Protein AF-A0AB39S0A4-F1 (afdb_monomer_lite)

Radius of gyration: 17.75 Å; chains: 1; bounding box: 45×21×50 Å

Foldseek 3Di:
DVVLLVCVVVVNVSSLVVLVVQLPPPVDALVSNLVSLLSCVVSVNPVSLVSLVCQLPDLPRHQLQSNLVSLLSNVVSVNCVSLVSLVCSLPVLPRHPDLVSNLSSLVSNVVVVPPCSLVSLLCQLPRPSHDPVRNLVSLVVNVVVVNVSSVVSVD

Sequence (155 aa):
MRAAESLAALGDSRGVDLLYALARDTTLYGSDRVRAAEALGQLGDSRAVDLFHNFARNTTYSVGVDRVAAAESLVGLGDSRGVDLLYAVAVAGDTTPYDGVRVRAADALAGLGDSREVNLLYALARDTALSGDARVSAAEALAGLGDARGANFLT

Secondary structure (DSSP, 8-state):
-HHHHHHHHTT-HHHHHHHHHHHH-TTS-HHHHHHHHHHHHHTT-THHHHHHHHHHH--SS--HHHHHHHHHHHHHTT-THHHHHHHHHHT-SSS-S-HHHHHHHHHHHHHTT-TTHHHHHHHHHT-TTS-HHHHHHHHHHHHHTT-HHHHTT--

pLDDT: mean 88.01, std 8.78, range [52.47, 97.56]

InterPro domains:
  IPR004155 PBS lyase HEAT-like repeat [PF03130] (2-24)
  IPR004155 PBS lyase HEAT-like repeat [PF03130] (33-54)
  IPR004155 PBS lyase HEAT-like repeat [PF03130] (67-88)
  IPR004155 PBS lyase HEAT-like repeat [SM00567] (1-26)
  IPR004155 PBS lyase HEAT-like repeat [SM00567] (30-59)
  IPR004155 PBS lyase HEAT-like repeat [SM00567] (64-93)
  IPR004155 PBS lyase HEAT-like repeat [SM00567] (99-128)
  IPR011989 Armadillo-like helical [G3DSA:1.25.10.10] (1-94)
  IPR011989 Armadillo-like helical [G3DSA:1.25.10.10] (95-155)
  IPR016024 Armadillo-type fold [SSF48371] (3-154)

Structure (mmCIF, N/CA/C/O backbone):
data_AF-A0AB39S0A4-F1
#
_entry.id   AF-A0AB39S0A4-F1
#
loop_
_atom_site.group_PDB
_atom_site.id
_atom_site.type_symbol
_atom_site.label_atom_id
_atom_site.label_alt_id
_atom_site.label_comp_id
_atom_site.label_asym_id
_atom_site.label_entity_id
_atom_site.label_seq_id
_atom_site.pdbx_PDB_ins_code
_atom_site.Cartn_x
_atom_site.Cartn_y
_atom_site.Cartn_z
_atom_site.occupancy
_atom_site.B_iso_or_equiv
_atom_site.auth_seq_id
_atom_site.auth_comp_id
_atom_site.auth_asym_id
_atom_site.auth_atom_id
_atom_site.pdbx_PDB_model_num
ATOM 1 N N . MET A 1 1 ? 20.678 3.400 -11.796 1.00 89.69 1 MET A N 1
ATOM 2 C CA . MET A 1 1 ? 19.275 3.784 -12.057 1.00 89.69 1 MET A CA 1
ATOM 3 C C . MET A 1 1 ? 19.093 4.664 -13.288 1.00 89.69 1 MET A C 1
ATOM 5 O O . MET A 1 1 ? 18.606 4.141 -14.272 1.00 89.69 1 MET A O 1
ATOM 9 N N . ARG A 1 2 ? 19.523 5.939 -13.297 1.00 90.50 2 ARG A N 1
ATOM 10 C CA . ARG A 1 2 ? 19.202 6.890 -14.389 1.00 90.50 2 ARG A CA 1
ATOM 11 C C . ARG A 1 2 ? 19.517 6.387 -15.799 1.00 90.50 2 ARG A C 1
ATOM 13 O O . ARG A 1 2 ? 18.695 6.520 -16.688 1.00 90.50 2 ARG A O 1
ATOM 20 N N . ALA A 1 3 ? 20.674 5.755 -15.993 1.00 90.06 3 ALA A N 1
ATOM 21 C CA . ALA A 1 3 ? 21.025 5.172 -17.290 1.00 90.06 3 ALA A CA 1
ATOM 22 C C . ALA A 1 3 ? 20.056 4.053 -17.724 1.00 90.06 3 ALA A C 1
ATOM 24 O O . ALA A 1 3 ? 19.718 3.962 -18.897 1.00 90.06 3 ALA A O 1
ATOM 25 N N . ALA A 1 4 ? 19.584 3.233 -16.778 1.00 92.25 4 ALA A N 1
ATOM 26 C CA . ALA A 1 4 ? 18.605 2.178 -17.031 1.00 92.25 4 ALA A CA 1
ATOM 27 C C . ALA A 1 4 ? 17.241 2.769 -17.417 1.00 92.25 4 ALA A C 1
ATOM 29 O O . ALA A 1 4 ? 16.682 2.385 -18.438 1.00 92.25 4 ALA A O 1
ATOM 30 N N . GLU A 1 5 ? 16.765 3.754 -16.645 1.00 91.00 5 GLU A N 1
ATOM 31 C CA . GLU A 1 5 ? 15.523 4.496 -16.910 1.00 91.00 5 GLU A CA 1
ATOM 32 C C . GLU A 1 5 ? 15.568 5.157 -18.295 1.00 91.00 5 GLU A C 1
ATOM 34 O O . GLU A 1 5 ? 14.637 5.014 -19.080 1.00 91.00 5 GLU A O 1
ATOM 39 N N . SER A 1 6 ? 16.677 5.827 -18.635 1.00 93.62 6 SER A N 1
ATOM 40 C CA . SER A 1 6 ? 16.850 6.480 -19.935 1.00 93.62 6 SER A CA 1
ATOM 41 C C . SER A 1 6 ? 16.854 5.493 -21.100 1.00 93.62 6 SER A C 1
ATOM 43 O O . SER A 1 6 ? 16.196 5.750 -22.100 1.00 93.62 6 SER A O 1
ATOM 45 N N . LEU A 1 7 ? 17.562 4.364 -20.987 1.00 92.56 7 LEU A N 1
ATOM 46 C CA . LEU A 1 7 ? 17.538 3.325 -22.022 1.00 92.56 7 LEU A CA 1
ATOM 47 C C . LEU A 1 7 ? 16.125 2.754 -22.196 1.00 92.56 7 LEU A C 1
ATOM 49 O O . LEU A 1 7 ? 15.640 2.645 -23.318 1.00 92.56 7 LEU A O 1
ATOM 53 N N . ALA A 1 8 ? 15.442 2.453 -21.092 1.00 91.62 8 ALA A N 1
ATOM 54 C CA . ALA A 1 8 ? 14.102 1.886 -21.132 1.00 91.62 8 ALA A CA 1
ATOM 55 C C . ALA A 1 8 ? 13.078 2.859 -21.740 1.00 91.62 8 ALA A C 1
ATOM 57 O O . ALA A 1 8 ? 12.271 2.459 -22.576 1.00 91.62 8 ALA A O 1
ATOM 58 N N . ALA A 1 9 ? 13.162 4.149 -21.398 1.00 91.62 9 ALA A N 1
ATOM 59 C CA . ALA A 1 9 ? 12.323 5.200 -21.976 1.00 91.62 9 ALA A CA 1
ATOM 60 C C . ALA A 1 9 ? 12.546 5.388 -23.490 1.00 91.62 9 ALA A C 1
ATOM 62 O O . ALA A 1 9 ? 11.649 5.846 -24.192 1.00 91.62 9 ALA A O 1
ATOM 63 N N . LEU A 1 10 ? 13.723 5.012 -24.004 1.00 94.00 10 LEU A N 1
ATOM 64 C CA . LEU A 1 10 ? 14.026 4.981 -25.439 1.00 94.00 10 LEU A CA 1
ATOM 65 C C . LEU A 1 10 ? 13.551 3.688 -26.130 1.00 94.00 10 LEU A C 1
ATOM 67 O O . LEU A 1 10 ? 13.819 3.501 -27.316 1.00 94.00 10 LEU A O 1
ATOM 71 N N . GLY A 1 11 ? 12.870 2.789 -25.413 1.00 89.12 11 GLY A N 1
ATOM 72 C CA . GLY A 1 11 ? 12.432 1.491 -25.927 1.00 89.12 11 GLY A CA 1
ATOM 73 C C . GLY A 1 11 ? 13.552 0.451 -26.028 1.00 89.12 11 GLY A C 1
ATOM 74 O O . GLY A 1 11 ? 13.361 -0.596 -26.644 1.00 89.12 11 GLY A O 1
ATOM 75 N N . ASP A 1 12 ? 14.722 0.712 -25.438 1.00 94.75 12 ASP A N 1
ATOM 76 C CA . ASP A 1 12 ? 15.821 -0.248 -25.405 1.00 94.75 12 ASP A CA 1
ATOM 77 C C . ASP A 1 12 ? 15.573 -1.293 -24.309 1.00 94.75 12 ASP A C 1
ATOM 79 O O . ASP A 1 12 ? 15.576 -0.984 -23.111 1.00 94.75 12 ASP A O 1
ATOM 83 N N . SER A 1 13 ? 15.402 -2.554 -24.716 1.00 94.06 13 SER A N 1
ATOM 84 C CA . SER A 1 13 ? 15.129 -3.670 -23.803 1.00 94.06 13 SER A CA 1
ATOM 85 C C . SER A 1 13 ? 16.224 -3.861 -22.751 1.00 94.06 13 SER A C 1
ATOM 87 O O . SER A 1 13 ? 15.936 -4.314 -21.645 1.00 94.06 13 SER A O 1
ATOM 89 N N . ARG A 1 14 ? 17.467 -3.443 -23.036 1.00 96.00 14 ARG A N 1
ATOM 90 C CA . ARG A 1 14 ? 18.573 -3.487 -22.066 1.00 96.00 14 ARG A CA 1
ATOM 91 C C . ARG A 1 14 ? 18.307 -2.593 -20.861 1.00 96.00 14 ARG A C 1
ATOM 93 O O . ARG A 1 14 ? 18.746 -2.915 -19.760 1.00 96.00 14 ARG A O 1
ATOM 100 N N . GLY A 1 15 ? 17.601 -1.478 -21.056 1.00 96.62 15 GLY A N 1
ATOM 101 C CA . GLY A 1 15 ? 17.171 -0.617 -19.959 1.00 96.62 15 GLY A CA 1
ATOM 102 C C . GLY A 1 15 ? 16.192 -1.338 -19.039 1.00 96.62 15 GLY A C 1
ATOM 103 O O . GLY A 1 15 ? 16.378 -1.336 -17.825 1.00 96.62 15 GLY A O 1
ATOM 104 N N . VAL A 1 16 ? 15.207 -2.023 -19.625 1.00 97.06 16 VAL A N 1
ATOM 105 C CA . VAL A 1 16 ? 14.199 -2.805 -18.895 1.00 97.06 16 VAL A CA 1
ATOM 106 C C . VAL A 1 16 ? 14.855 -3.945 -18.107 1.00 97.06 16 VAL A C 1
ATOM 108 O O . VAL A 1 16 ? 14.611 -4.102 -16.912 1.00 97.06 16 VAL A O 1
ATOM 111 N N . ASP A 1 17 ? 15.762 -4.698 -18.728 1.00 97.31 17 ASP A N 1
ATOM 112 C CA . ASP A 1 17 ? 16.463 -5.790 -18.043 1.00 97.31 17 ASP A CA 1
ATOM 113 C C . ASP A 1 17 ? 17.392 -5.292 -16.931 1.00 97.31 17 ASP A C 1
ATOM 115 O O . ASP A 1 17 ? 17.498 -5.925 -15.877 1.00 97.31 17 ASP A O 1
ATOM 119 N N . LEU A 1 18 ? 18.015 -4.125 -17.114 1.00 97.38 18 LEU A N 1
ATOM 120 C CA . LEU A 1 18 ? 18.819 -3.503 -16.070 1.00 97.38 18 LEU A CA 1
ATOM 121 C C . LEU A 1 18 ? 17.954 -3.038 -14.890 1.00 97.38 18 LEU A C 1
ATOM 123 O O . LEU A 1 18 ? 18.345 -3.249 -13.744 1.00 97.38 18 LEU A O 1
ATOM 127 N N . LEU A 1 19 ? 16.776 -2.456 -15.136 1.00 97.56 19 LEU A N 1
ATOM 128 C CA . LEU A 1 19 ? 15.821 -2.120 -14.072 1.00 97.56 19 LEU A CA 1
ATOM 129 C C . LEU A 1 19 ? 15.390 -3.375 -13.300 1.00 97.56 19 LEU A C 1
ATOM 131 O O . LEU A 1 19 ? 15.387 -3.374 -12.069 1.00 97.56 19 LEU A O 1
ATOM 135 N N . TYR A 1 20 ? 15.121 -4.478 -14.001 1.00 96.88 20 TYR A N 1
ATOM 136 C CA . TYR A 1 20 ? 14.773 -5.751 -13.368 1.00 96.88 20 TYR A CA 1
ATOM 137 C C . TYR A 1 20 ? 15.905 -6.321 -12.507 1.00 96.88 20 TYR A C 1
ATOM 139 O O . TYR A 1 20 ? 15.657 -6.800 -11.397 1.00 96.88 20 TYR A O 1
ATOM 147 N N . ALA A 1 21 ? 17.153 -6.229 -12.971 1.00 96.69 21 ALA A N 1
ATOM 148 C CA . ALA A 1 21 ? 18.315 -6.617 -12.177 1.00 96.69 21 ALA A CA 1
ATOM 149 C C . ALA A 1 21 ? 18.452 -5.750 -10.913 1.00 96.69 21 ALA A C 1
ATOM 151 O O . ALA A 1 21 ? 18.609 -6.291 -9.819 1.00 96.69 21 ALA A O 1
ATOM 152 N N . LEU A 1 22 ? 18.311 -4.426 -11.042 1.00 95.69 22 LEU A N 1
ATOM 153 C CA . LEU A 1 22 ? 18.395 -3.488 -9.917 1.00 95.69 22 LEU A CA 1
ATOM 154 C C . LEU A 1 22 ? 17.306 -3.744 -8.865 1.00 95.69 22 LEU A C 1
ATOM 156 O O . LEU A 1 22 ? 17.598 -3.738 -7.674 1.00 95.69 22 LEU A O 1
ATOM 160 N N . ALA A 1 23 ? 16.070 -4.045 -9.270 1.00 94.06 23 ALA A N 1
ATOM 161 C CA . ALA A 1 23 ? 14.987 -4.366 -8.333 1.00 94.06 23 ALA A CA 1
ATOM 162 C C . ALA A 1 23 ? 15.292 -5.608 -7.463 1.00 94.06 23 ALA A C 1
ATOM 164 O O . ALA A 1 23 ? 14.824 -5.751 -6.326 1.00 94.06 23 ALA A O 1
ATOM 165 N N . ARG A 1 24 ? 16.108 -6.529 -7.979 1.00 93.38 24 ARG A N 1
ATOM 166 C CA . ARG A 1 24 ? 16.458 -7.794 -7.318 1.00 93.38 24 ARG A CA 1
ATOM 167 C C . ARG A 1 24 ? 17.791 -7.755 -6.583 1.00 93.38 24 ARG A C 1
ATOM 169 O O . ARG A 1 24 ? 18.089 -8.700 -5.857 1.00 93.38 24 ARG A O 1
ATOM 176 N N . ASP A 1 25 ? 18.560 -6.689 -6.742 1.00 92.50 25 ASP A N 1
ATOM 177 C CA . ASP A 1 25 ? 19.859 -6.542 -6.108 1.00 92.50 25 ASP A CA 1
ATOM 178 C C . ASP A 1 25 ? 19.699 -6.241 -4.613 1.00 92.50 25 ASP A C 1
ATOM 180 O O . ASP A 1 25 ? 19.387 -5.124 -4.204 1.00 92.50 25 ASP A O 1
ATOM 184 N N . THR A 1 26 ? 19.912 -7.259 -3.779 1.00 87.81 26 THR A N 1
ATOM 185 C CA . THR A 1 26 ? 19.794 -7.156 -2.318 1.00 87.81 26 THR A CA 1
ATOM 186 C C . THR A 1 26 ? 20.917 -6.348 -1.670 1.00 87.81 26 THR A C 1
ATOM 188 O O . THR A 1 26 ? 20.881 -6.150 -0.459 1.00 87.81 26 THR A O 1
ATOM 191 N N . THR A 1 27 ? 21.918 -5.902 -2.436 1.00 90.12 27 THR A N 1
ATOM 192 C CA . THR A 1 27 ? 22.953 -4.979 -1.947 1.00 90.12 27 THR A CA 1
ATOM 193 C C . THR A 1 27 ? 22.494 -3.519 -1.979 1.00 90.12 27 THR A C 1
ATOM 195 O O . THR A 1 27 ? 23.093 -2.676 -1.313 1.00 90.12 27 THR A O 1
ATOM 198 N N . LEU A 1 28 ? 21.414 -3.215 -2.710 1.00 87.75 28 LEU A N 1
ATOM 199 C CA . LEU A 1 28 ? 20.803 -1.890 -2.768 1.00 87.75 28 LEU A CA 1
ATOM 200 C C . LEU A 1 28 ? 19.812 -1.667 -1.622 1.00 87.75 28 LEU A C 1
ATOM 202 O O . LEU A 1 28 ? 19.204 -2.602 -1.094 1.00 87.75 28 LEU A O 1
ATOM 206 N N . TYR A 1 29 ? 19.585 -0.394 -1.294 1.00 84.81 29 TYR A N 1
ATOM 207 C CA . TYR A 1 29 ? 18.518 0.005 -0.381 1.00 84.81 29 TYR A CA 1
ATOM 208 C C . TYR A 1 29 ? 17.144 -0.433 -0.908 1.00 84.81 29 TYR A C 1
ATOM 210 O O . TYR A 1 29 ? 16.889 -0.415 -2.114 1.00 84.81 29 TYR A O 1
ATOM 218 N N . GLY A 1 30 ? 16.234 -0.788 0.007 1.00 80.50 30 GLY A N 1
ATOM 219 C CA . GLY A 1 30 ? 14.867 -1.203 -0.331 1.00 80.50 30 GLY A CA 1
ATOM 220 C C . GLY A 1 30 ? 14.141 -0.190 -1.219 1.00 80.50 30 GLY A C 1
ATOM 221 O O . GLY A 1 30 ? 13.551 -0.573 -2.226 1.00 80.50 30 GLY A O 1
ATOM 222 N N . SER A 1 31 ? 14.288 1.101 -0.925 1.00 81.81 31 SER A N 1
ATOM 223 C CA . SER A 1 31 ? 13.702 2.195 -1.707 1.00 81.81 31 SER A CA 1
ATOM 224 C C . SER A 1 31 ? 14.206 2.258 -3.155 1.00 81.81 31 SER A C 1
ATOM 226 O O . SER A 1 31 ? 13.413 2.466 -4.070 1.00 81.81 31 SER A O 1
ATOM 228 N N . ASP A 1 32 ? 15.499 2.023 -3.406 1.00 88.31 32 ASP A N 1
ATOM 229 C CA . ASP A 1 32 ? 16.039 1.973 -4.773 1.00 88.31 32 ASP A CA 1
ATOM 230 C C . ASP A 1 32 ? 15.492 0.775 -5.553 1.00 88.31 32 ASP A C 1
ATOM 232 O O . ASP A 1 32 ? 15.214 0.880 -6.749 1.00 88.31 32 ASP A O 1
ATOM 236 N N . ARG A 1 33 ? 15.296 -0.357 -4.876 1.00 90.75 33 ARG A N 1
ATOM 237 C CA . ARG A 1 33 ? 14.720 -1.563 -5.479 1.00 90.75 33 ARG A CA 1
ATOM 238 C C . ARG A 1 33 ? 13.242 -1.380 -5.820 1.00 90.75 33 ARG A C 1
ATOM 240 O O . ARG A 1 33 ? 12.821 -1.780 -6.904 1.00 90.75 33 ARG A O 1
ATOM 247 N N . VAL A 1 34 ? 12.477 -0.743 -4.928 1.00 87.38 34 VAL A N 1
ATOM 248 C CA . VAL A 1 34 ? 11.073 -0.361 -5.162 1.00 87.38 34 VAL A CA 1
ATOM 249 C C . VAL A 1 34 ? 10.983 0.582 -6.357 1.00 87.38 34 VAL A C 1
ATOM 251 O O . VAL A 1 34 ? 10.240 0.295 -7.289 1.00 87.38 34 VAL A O 1
ATOM 254 N N . ARG A 1 35 ? 11.824 1.620 -6.412 1.00 89.69 35 ARG A N 1
ATOM 255 C CA . ARG A 1 35 ? 11.865 2.559 -7.542 1.00 89.69 35 ARG A CA 1
ATOM 256 C C . ARG A 1 35 ? 12.175 1.879 -8.879 1.00 89.69 35 ARG A C 1
ATOM 258 O O . ARG A 1 35 ? 11.601 2.235 -9.903 1.00 89.69 35 ARG A O 1
ATOM 265 N N . ALA A 1 36 ? 13.065 0.886 -8.890 1.00 94.00 36 ALA A N 1
ATOM 266 C CA . ALA A 1 36 ? 13.327 0.106 -10.098 1.00 94.00 36 ALA A CA 1
ATOM 267 C C . ALA A 1 36 ? 12.090 -0.692 -10.554 1.00 94.00 36 ALA A C 1
ATOM 269 O O . ALA A 1 36 ? 11.804 -0.745 -11.749 1.00 94.00 36 ALA A O 1
ATOM 270 N N . ALA A 1 37 ? 11.338 -1.278 -9.616 1.00 94.56 37 ALA A N 1
ATOM 271 C CA . ALA A 1 37 ? 10.078 -1.958 -9.918 1.00 94.56 37 ALA A CA 1
ATOM 272 C C . ALA A 1 37 ? 8.971 -0.987 -10.369 1.00 94.56 37 ALA A C 1
ATOM 274 O O . ALA A 1 37 ? 8.210 -1.320 -11.273 1.00 94.56 37 ALA A O 1
ATOM 275 N N . GLU A 1 38 ? 8.910 0.224 -9.811 1.00 92.19 38 GLU A N 1
ATOM 276 C CA . GLU A 1 38 ? 7.998 1.289 -10.261 1.00 92.19 38 GLU A CA 1
ATOM 277 C C . GLU A 1 38 ? 8.279 1.696 -11.697 1.00 92.19 38 GLU A C 1
ATOM 279 O O . GLU A 1 38 ? 7.353 1.747 -12.505 1.00 92.19 38 GLU A O 1
ATOM 284 N N . ALA A 1 39 ? 9.551 1.903 -12.044 1.00 93.88 39 ALA A N 1
ATOM 285 C CA . ALA A 1 39 ? 9.938 2.193 -13.417 1.00 93.88 39 ALA A CA 1
ATOM 286 C C . ALA A 1 39 ? 9.501 1.066 -14.371 1.00 93.88 39 ALA A C 1
ATOM 288 O O . ALA A 1 39 ? 8.943 1.343 -15.428 1.00 93.88 39 ALA A O 1
ATOM 289 N N . LEU A 1 40 ? 9.675 -0.205 -13.985 1.00 95.31 40 LEU A N 1
ATOM 290 C CA . LEU A 1 40 ? 9.167 -1.345 -14.761 1.00 95.31 40 LEU A CA 1
ATOM 291 C C . LEU A 1 40 ? 7.641 -1.322 -14.916 1.00 95.31 40 LEU A C 1
ATOM 293 O O . LEU A 1 40 ? 7.139 -1.536 -16.017 1.00 95.31 40 LEU A O 1
ATOM 297 N N . GLY A 1 41 ? 6.907 -1.032 -13.840 1.00 92.44 41 GLY A N 1
ATOM 298 C CA . GLY A 1 41 ? 5.447 -0.953 -13.864 1.00 92.44 41 GLY A CA 1
ATOM 299 C C . GLY A 1 41 ? 4.939 0.157 -14.785 1.00 92.44 41 GLY A C 1
ATOM 300 O O . GLY A 1 41 ? 4.034 -0.070 -15.582 1.00 92.44 41 GLY A O 1
ATOM 301 N N . GLN A 1 42 ? 5.578 1.329 -14.750 1.00 92.19 42 GLN A N 1
ATOM 302 C CA . GLN A 1 42 ? 5.272 2.457 -15.640 1.00 92.19 42 GLN A CA 1
ATOM 303 C C . GLN A 1 42 ? 5.532 2.135 -17.116 1.00 92.19 42 GLN A C 1
ATOM 305 O O . GLN A 1 42 ? 4.850 2.659 -17.993 1.00 92.19 42 GLN A O 1
ATOM 310 N N . LEU A 1 43 ? 6.496 1.257 -17.395 1.00 91.94 43 LEU A N 1
ATOM 311 C CA . LEU A 1 43 ? 6.791 0.756 -18.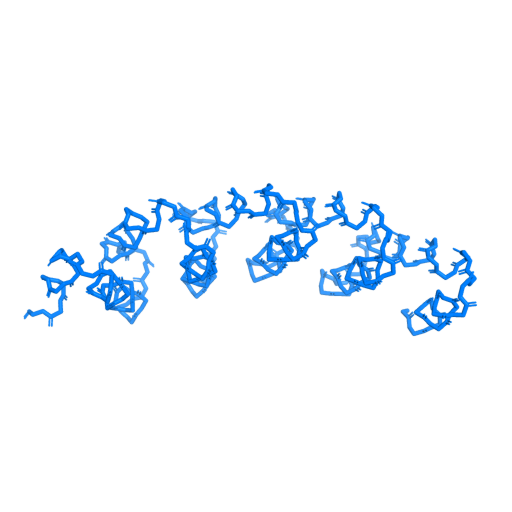739 1.00 91.94 43 LEU A CA 1
ATOM 312 C C . LEU A 1 43 ? 5.837 -0.369 -19.182 1.00 91.94 43 LEU A C 1
ATOM 314 O O . LEU A 1 43 ? 5.954 -0.854 -20.305 1.00 91.94 43 LEU A O 1
ATOM 318 N N . GLY A 1 44 ? 4.911 -0.801 -18.319 1.00 90.62 44 GLY A N 1
ATOM 319 C CA . GLY A 1 44 ? 4.003 -1.917 -18.586 1.00 90.62 44 GLY A CA 1
ATOM 320 C C . GLY A 1 44 ? 4.672 -3.292 -18.512 1.00 90.62 44 GLY A C 1
ATOM 321 O O . GLY A 1 44 ? 4.118 -4.274 -19.009 1.00 90.62 44 GLY A O 1
ATOM 322 N N . ASP A 1 45 ? 5.860 -3.395 -17.909 1.00 94.19 45 ASP A N 1
ATOM 323 C CA . ASP A 1 45 ? 6.527 -4.679 -17.735 1.00 94.19 45 ASP A CA 1
ATOM 324 C C . ASP A 1 45 ? 5.839 -5.488 -16.627 1.00 94.19 45 ASP A C 1
ATOM 326 O O . ASP A 1 45 ? 5.905 -5.161 -15.439 1.00 94.19 45 ASP A O 1
ATOM 330 N N . SER A 1 46 ? 5.199 -6.588 -17.026 1.00 92.81 46 SER A N 1
ATOM 331 C CA . SER A 1 46 ? 4.467 -7.485 -16.120 1.00 92.81 46 SER A CA 1
ATOM 332 C C . SER A 1 46 ? 5.301 -8.033 -14.953 1.00 92.81 46 SER A C 1
ATOM 334 O O . SER A 1 46 ? 4.740 -8.363 -13.908 1.00 92.81 46 SER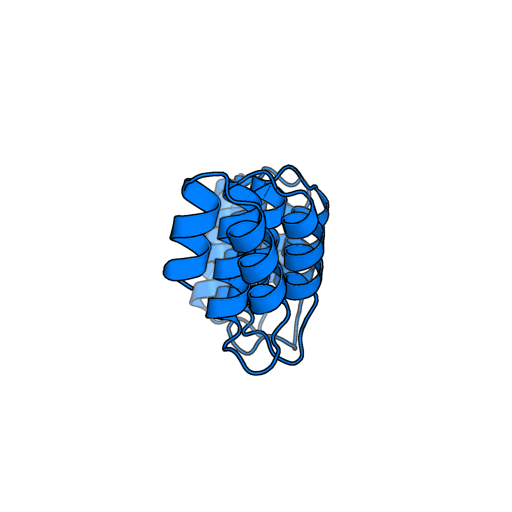 A O 1
ATOM 336 N N . ARG A 1 47 ? 6.638 -8.076 -15.068 1.00 95.00 47 ARG A N 1
ATOM 337 C CA . ARG A 1 47 ? 7.533 -8.524 -13.988 1.00 95.00 47 ARG A CA 1
ATOM 338 C C . ARG A 1 47 ? 7.481 -7.598 -12.771 1.00 95.00 47 ARG A C 1
ATOM 340 O O . ARG A 1 47 ? 7.833 -8.033 -11.675 1.00 95.00 47 ARG A O 1
ATOM 347 N N . ALA A 1 48 ? 7.044 -6.345 -12.938 1.00 94.94 48 ALA A N 1
ATOM 348 C CA . ALA A 1 48 ? 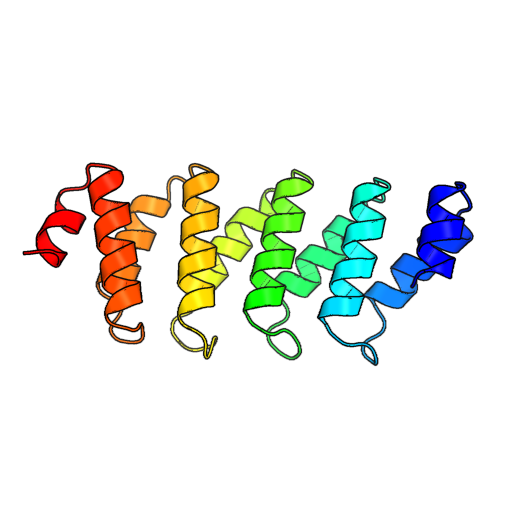6.860 -5.398 -11.840 1.00 94.94 48 ALA A CA 1
ATOM 349 C C . ALA A 1 48 ? 5.887 -5.929 -10.779 1.00 94.94 48 ALA A C 1
ATOM 351 O O . ALA A 1 48 ? 6.130 -5.774 -9.584 1.00 94.94 48 ALA A O 1
ATOM 352 N N . VAL A 1 49 ? 4.834 -6.627 -11.208 1.00 94.88 49 VAL A N 1
ATOM 353 C CA . VAL A 1 49 ? 3.819 -7.197 -10.319 1.00 94.88 49 VAL A CA 1
ATOM 354 C C . VAL A 1 49 ? 4.456 -8.181 -9.330 1.00 94.88 49 VAL A C 1
ATOM 356 O O . VAL A 1 49 ? 4.312 -8.041 -8.116 1.00 94.88 49 VAL A O 1
ATOM 359 N N . ASP A 1 50 ? 5.233 -9.147 -9.817 1.00 94.19 50 ASP A N 1
ATOM 360 C CA . ASP A 1 50 ? 5.867 -10.132 -8.934 1.00 94.19 50 ASP A CA 1
ATOM 361 C C . ASP A 1 50 ? 6.937 -9.503 -8.033 1.00 94.19 50 ASP A C 1
ATOM 363 O O . ASP A 1 50 ? 7.119 -9.931 -6.889 1.00 94.19 50 ASP A O 1
ATOM 367 N N . LEU A 1 51 ? 7.631 -8.465 -8.508 1.00 94.44 51 LEU A N 1
ATOM 368 C CA . LEU A 1 51 ? 8.571 -7.704 -7.683 1.00 94.44 51 LEU A CA 1
ATOM 369 C C . LEU A 1 51 ? 7.854 -7.030 -6.510 1.00 94.44 51 LEU A C 1
ATOM 371 O O . LEU A 1 51 ? 8.239 -7.253 -5.360 1.00 94.44 51 LEU A O 1
ATOM 375 N N . PHE A 1 52 ? 6.782 -6.281 -6.772 1.00 94.06 52 PHE A N 1
ATOM 376 C CA . PHE A 1 52 ? 6.023 -5.609 -5.721 1.00 94.06 52 PHE A CA 1
ATOM 377 C C . PHE A 1 52 ? 5.377 -6.583 -4.741 1.00 94.06 52 PHE A C 1
ATOM 379 O O . PHE A 1 52 ? 5.450 -6.369 -3.532 1.00 94.06 52 PHE A O 1
ATOM 386 N N . HIS A 1 53 ? 4.830 -7.699 -5.227 1.00 92.25 53 HIS A N 1
ATOM 387 C CA . HIS A 1 53 ? 4.305 -8.750 -4.357 1.00 92.25 53 HIS A CA 1
ATOM 388 C C . HIS A 1 53 ? 5.374 -9.292 -3.403 1.00 92.25 53 HIS A C 1
ATOM 390 O O . HIS A 1 53 ? 5.122 -9.465 -2.208 1.00 92.25 53 HIS A O 1
ATOM 396 N N . ASN A 1 54 ? 6.592 -9.513 -3.899 1.00 90.50 54 ASN A N 1
ATOM 397 C CA . ASN A 1 54 ? 7.698 -9.953 -3.058 1.00 90.50 54 ASN A CA 1
ATOM 398 C C . ASN A 1 54 ? 8.136 -8.874 -2.058 1.00 90.50 54 ASN A C 1
ATOM 400 O O . ASN A 1 54 ? 8.431 -9.207 -0.911 1.00 90.50 54 ASN A O 1
ATOM 404 N N . PHE A 1 55 ? 8.153 -7.598 -2.449 1.00 89.00 55 PHE A N 1
ATOM 405 C CA . PHE A 1 55 ? 8.516 -6.494 -1.554 1.00 89.00 55 PHE A CA 1
ATOM 406 C C . PHE A 1 55 ? 7.492 -6.311 -0.431 1.00 89.00 55 PHE A C 1
ATOM 408 O O . PHE A 1 55 ? 7.865 -6.298 0.739 1.00 89.00 55 PHE A O 1
ATOM 415 N N . ALA A 1 56 ? 6.200 -6.296 -0.756 1.00 87.81 56 ALA A N 1
ATOM 416 C CA . ALA A 1 56 ? 5.114 -6.155 0.213 1.00 87.81 56 ALA A CA 1
ATOM 417 C C . ALA A 1 56 ? 5.062 -7.294 1.254 1.00 87.81 56 ALA A C 1
ATOM 419 O O . ALA A 1 56 ? 4.618 -7.099 2.393 1.00 87.81 56 ALA A O 1
ATOM 420 N N . ARG A 1 57 ? 5.558 -8.487 0.903 1.00 86.25 57 ARG A N 1
ATOM 421 C CA . ARG A 1 57 ? 5.648 -9.646 1.809 1.00 86.25 57 ARG A CA 1
ATOM 422 C C . ARG A 1 57 ? 6.952 -9.730 2.594 1.00 86.25 57 ARG A C 1
ATOM 424 O O . ARG A 1 57 ? 7.017 -10.497 3.552 1.00 86.25 57 ARG A O 1
ATOM 431 N N . ASN A 1 58 ? 7.990 -9.000 2.201 1.00 79.88 58 ASN A N 1
ATOM 432 C CA . ASN A 1 58 ? 9.300 -9.126 2.823 1.00 79.88 58 ASN A CA 1
ATOM 433 C C . ASN A 1 58 ? 9.345 -8.348 4.142 1.00 79.88 58 ASN A C 1
ATOM 435 O O . ASN A 1 58 ? 9.346 -7.123 4.149 1.00 79.88 58 ASN A O 1
ATOM 439 N N . THR A 1 59 ? 9.404 -9.060 5.264 1.00 71.50 59 THR A N 1
ATOM 440 C CA . THR A 1 59 ? 9.499 -8.465 6.606 1.00 71.50 59 THR A CA 1
ATOM 441 C C . THR A 1 59 ? 10.936 -8.341 7.116 1.00 71.50 59 THR A C 1
ATOM 443 O O . THR A 1 59 ? 11.156 -7.761 8.172 1.00 71.50 59 THR A O 1
ATOM 446 N N . THR A 1 60 ? 11.920 -8.882 6.392 1.00 67.06 60 THR A N 1
ATOM 447 C CA . THR A 1 60 ? 13.311 -9.002 6.859 1.00 67.06 60 THR A CA 1
ATOM 448 C C . THR A 1 60 ? 14.157 -7.777 6.525 1.00 67.06 60 THR A C 1
ATOM 450 O O . THR A 1 60 ? 15.021 -7.399 7.308 1.00 67.06 60 THR A O 1
ATOM 453 N N . TYR A 1 61 ? 13.923 -7.159 5.366 1.00 57.94 61 TYR A N 1
ATOM 454 C CA . TYR A 1 61 ? 14.771 -6.070 4.852 1.00 57.94 61 TYR A CA 1
ATOM 455 C C . TYR A 1 61 ? 13.993 -4.806 4.481 1.00 57.94 61 TYR A C 1
ATOM 457 O O . TYR A 1 61 ? 14.581 -3.837 4.008 1.00 57.94 61 TYR A O 1
ATOM 465 N N . SER A 1 62 ? 12.673 -4.831 4.652 1.00 61.62 62 SER A N 1
ATOM 466 C CA . SER A 1 62 ? 11.773 -3.758 4.249 1.00 61.62 62 SER A CA 1
ATOM 467 C C . SER A 1 62 ? 11.309 -2.999 5.480 1.00 61.62 62 SER A C 1
ATOM 469 O O . SER A 1 62 ? 10.794 -3.608 6.422 1.00 61.62 62 SER A O 1
ATOM 471 N N . VAL A 1 63 ? 11.418 -1.670 5.464 1.00 67.81 63 VAL A N 1
ATOM 472 C CA . VAL A 1 63 ? 10.684 -0.862 6.442 1.00 67.81 63 VAL A CA 1
ATOM 473 C C . VAL A 1 63 ? 9.193 -1.055 6.150 1.00 67.81 63 VAL A C 1
ATOM 475 O O . VAL A 1 63 ? 8.801 -1.257 4.999 1.00 67.81 63 VAL A O 1
ATOM 478 N N . GLY A 1 64 ? 8.337 -1.022 7.174 1.00 74.56 64 GLY A N 1
ATOM 479 C CA . GLY A 1 64 ? 6.894 -1.212 6.984 1.00 74.56 64 GLY A CA 1
ATOM 480 C C . GLY A 1 64 ? 6.289 -0.286 5.916 1.00 74.56 64 GLY A C 1
ATOM 481 O O . GLY A 1 64 ? 5.399 -0.703 5.182 1.00 74.56 64 GLY A O 1
ATOM 482 N N . VAL A 1 65 ? 6.835 0.925 5.766 1.00 78.56 65 VAL A N 1
ATOM 483 C CA . VAL A 1 65 ? 6.437 1.902 4.740 1.00 78.56 65 VAL A CA 1
ATOM 484 C C . VAL A 1 65 ? 6.659 1.369 3.32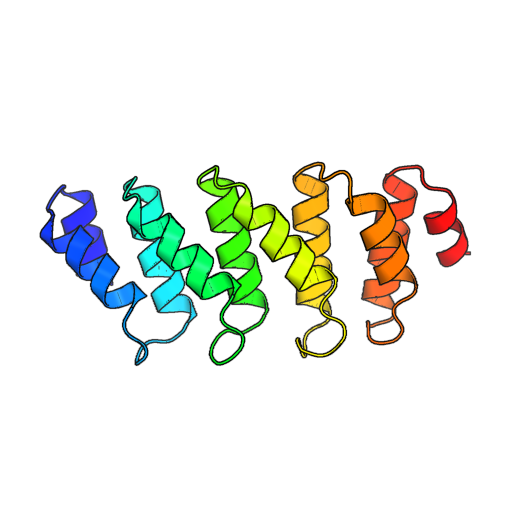0 1.00 78.56 65 VAL A C 1
ATOM 486 O O . VAL A 1 65 ? 5.762 1.475 2.489 1.00 78.56 65 VAL A O 1
ATOM 489 N N . ASP A 1 66 ? 7.804 0.736 3.055 1.00 82.06 66 ASP A N 1
ATOM 490 C CA . ASP A 1 66 ? 8.126 0.165 1.741 1.00 82.06 66 ASP A CA 1
ATOM 491 C C . ASP A 1 66 ? 7.163 -0.977 1.380 1.00 82.06 66 ASP A C 1
ATOM 493 O O . ASP A 1 66 ? 6.811 -1.164 0.215 1.00 82.06 66 ASP A O 1
ATOM 497 N N . ARG A 1 67 ? 6.686 -1.727 2.386 1.00 85.94 67 ARG A N 1
ATOM 498 C CA . ARG A 1 67 ? 5.702 -2.796 2.175 1.00 85.94 67 ARG A CA 1
ATOM 499 C C . ARG A 1 67 ? 4.346 -2.244 1.752 1.00 85.94 67 ARG A C 1
ATOM 501 O O . ARG A 1 67 ? 3.713 -2.820 0.870 1.00 85.94 67 ARG A O 1
ATOM 508 N N . VAL A 1 68 ? 3.916 -1.146 2.376 1.00 89.00 68 VAL A N 1
ATOM 509 C CA . VAL A 1 68 ? 2.669 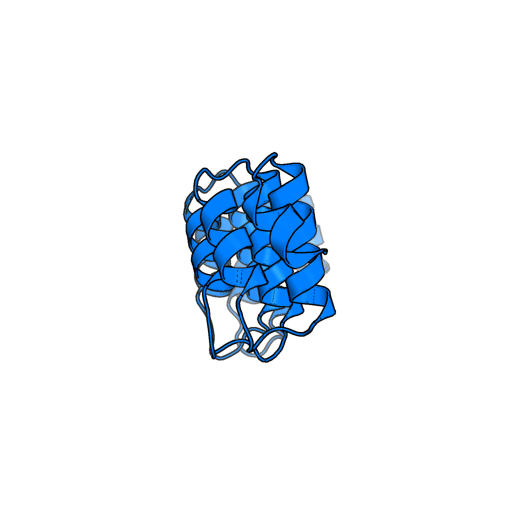-0.455 2.019 1.00 89.00 68 VAL A CA 1
ATOM 510 C C . VAL A 1 68 ? 2.781 0.136 0.622 1.00 89.00 68 VAL A C 1
ATOM 512 O O . VAL A 1 68 ? 1.920 -0.143 -0.201 1.00 89.00 68 VAL A O 1
ATOM 515 N N . ALA A 1 69 ? 3.874 0.839 0.315 1.00 88.44 69 ALA A N 1
ATOM 516 C CA . ALA A 1 69 ? 4.114 1.387 -1.020 1.00 88.44 69 ALA A CA 1
ATOM 517 C C . ALA A 1 69 ? 4.122 0.294 -2.104 1.00 88.44 69 ALA A C 1
ATOM 519 O O . ALA A 1 69 ? 3.511 0.449 -3.156 1.00 88.44 69 ALA A O 1
ATOM 520 N N . ALA A 1 70 ? 4.754 -0.854 -1.842 1.00 90.12 70 ALA A N 1
ATOM 521 C CA . ALA A 1 70 ? 4.727 -1.976 -2.774 1.00 90.12 70 ALA A CA 1
ATOM 522 C C . ALA A 1 70 ? 3.309 -2.548 -2.968 1.00 90.12 70 ALA A C 1
ATOM 524 O O . ALA A 1 70 ? 2.933 -2.896 -4.087 1.00 90.12 70 ALA A O 1
ATOM 525 N N . ALA A 1 71 ? 2.505 -2.629 -1.905 1.00 92.94 71 ALA A N 1
ATOM 526 C CA . ALA A 1 71 ? 1.122 -3.085 -1.998 1.00 92.94 71 ALA A CA 1
ATOM 527 C C . ALA A 1 71 ? 0.215 -2.068 -2.723 1.00 92.94 71 ALA A C 1
ATOM 529 O O . ALA A 1 71 ? -0.587 -2.470 -3.561 1.00 92.94 71 ALA A O 1
ATOM 530 N N . GLU A 1 72 ? 0.385 -0.766 -2.479 1.00 92.69 72 GLU A N 1
ATOM 531 C CA . GLU A 1 72 ? -0.276 0.318 -3.224 1.00 92.69 72 GLU A CA 1
ATOM 532 C C . GLU A 1 72 ? 0.083 0.256 -4.719 1.00 92.69 72 GLU A C 1
ATOM 534 O O . GLU A 1 72 ? -0.802 0.334 -5.569 1.00 92.69 72 GLU A O 1
ATOM 539 N N . SER A 1 73 ? 1.357 0.026 -5.053 1.00 92.44 73 SER A N 1
ATOM 540 C CA . SER A 1 73 ? 1.810 -0.136 -6.439 1.00 92.44 73 SER A CA 1
ATOM 541 C C . SER A 1 73 ? 1.183 -1.350 -7.129 1.00 92.44 73 SER A C 1
ATOM 543 O O . SER A 1 73 ? 0.804 -1.252 -8.293 1.00 92.44 73 SER A O 1
ATOM 545 N N . LEU A 1 74 ? 0.996 -2.478 -6.430 1.00 94.12 74 LEU A N 1
ATOM 546 C CA . LEU A 1 74 ? 0.229 -3.613 -6.968 1.00 94.12 74 LEU A CA 1
ATOM 547 C C . LEU A 1 74 ? -1.206 -3.224 -7.309 1.00 94.12 74 LEU A C 1
ATOM 549 O O . LEU A 1 74 ? -1.682 -3.546 -8.396 1.00 94.12 74 LEU A O 1
ATOM 553 N N . VAL A 1 75 ? -1.875 -2.512 -6.400 1.00 94.25 75 VAL A N 1
ATOM 554 C CA . VAL A 1 75 ? -3.242 -2.036 -6.631 1.00 94.25 75 VAL A CA 1
ATOM 555 C C . VAL A 1 75 ? -3.286 -1.082 -7.824 1.00 94.25 75 VAL A C 1
ATOM 557 O O . VAL A 1 75 ? -4.154 -1.225 -8.683 1.00 94.25 75 VAL A O 1
ATOM 560 N N . GLY A 1 76 ? -2.324 -0.161 -7.932 1.00 91.50 76 GLY A N 1
ATOM 561 C CA . GLY A 1 76 ? -2.196 0.752 -9.071 1.00 91.50 76 GLY A CA 1
ATOM 562 C C . GLY A 1 76 ? -1.965 0.037 -10.408 1.00 91.50 76 GLY A C 1
ATOM 563 O O . GLY A 1 76 ? -2.396 0.527 -11.449 1.00 91.50 76 GLY A O 1
ATOM 564 N N . LEU A 1 77 ? -1.348 -1.147 -10.379 1.00 90.25 77 LEU A N 1
ATOM 565 C CA . LEU A 1 77 ? -1.191 -2.037 -11.534 1.00 90.25 77 LEU A CA 1
ATOM 566 C C . LEU A 1 77 ? -2.417 -2.932 -11.796 1.00 90.25 77 LEU A C 1
ATOM 568 O O . LEU A 1 77 ? -2.392 -3.747 -12.717 1.00 90.25 77 LEU A O 1
ATOM 572 N N . GLY A 1 78 ? -3.488 -2.798 -11.009 1.00 90.06 78 GLY A N 1
ATOM 573 C CA . GLY A 1 78 ? -4.710 -3.594 -11.137 1.00 90.06 78 GLY A CA 1
ATOM 574 C C . GLY A 1 78 ? -4.617 -4.998 -10.534 1.00 90.06 78 GLY A C 1
ATOM 575 O O . GLY A 1 78 ? -5.497 -5.823 -10.779 1.00 90.06 78 GLY A O 1
ATOM 576 N N . ASP A 1 79 ? -3.579 -5.293 -9.748 1.00 93.31 79 ASP A N 1
ATOM 577 C CA . ASP A 1 79 ? -3.436 -6.577 -9.071 1.00 93.31 79 ASP A CA 1
ATOM 578 C C . ASP A 1 79 ? -4.093 -6.543 -7.684 1.00 93.31 79 ASP A C 1
ATOM 580 O O . ASP A 1 79 ? -3.615 -5.902 -6.740 1.00 93.31 79 ASP A O 1
ATOM 584 N N . SER A 1 80 ? -5.194 -7.283 -7.542 1.00 91.69 80 SER A N 1
ATOM 585 C CA . SER A 1 80 ? -5.992 -7.319 -6.313 1.00 91.69 80 SER A CA 1
ATOM 586 C C . SER A 1 80 ? -5.250 -7.907 -5.110 1.00 91.69 80 SER A C 1
ATOM 588 O O . SER A 1 80 ? -5.659 -7.662 -3.975 1.00 91.69 80 SER A O 1
ATOM 590 N N . ARG A 1 81 ? -4.138 -8.633 -5.310 1.00 94.06 81 ARG A N 1
ATOM 591 C CA . ARG A 1 81 ? -3.299 -9.125 -4.202 1.00 94.06 81 ARG A CA 1
ATOM 592 C C . ARG A 1 81 ? -2.741 -7.974 -3.368 1.00 94.06 81 ARG A C 1
ATOM 594 O O . ARG A 1 81 ? -2.456 -8.174 -2.190 1.00 94.06 81 ARG A O 1
ATOM 601 N N . GLY A 1 82 ? -2.599 -6.780 -3.951 1.00 94.69 82 GLY A N 1
ATOM 602 C CA . GLY A 1 82 ? -2.195 -5.581 -3.219 1.00 94.69 82 GLY A CA 1
ATOM 603 C C . GLY A 1 82 ? -3.146 -5.254 -2.065 1.00 94.69 82 GLY A C 1
ATOM 604 O O . GLY A 1 82 ? -2.689 -4.956 -0.965 1.00 94.69 82 GLY A O 1
ATOM 605 N N . VAL A 1 83 ? -4.456 -5.42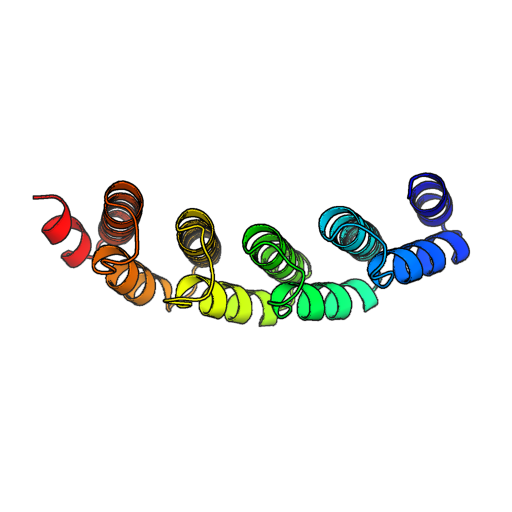9 -2.263 1.00 95.00 83 VAL A N 1
ATOM 606 C CA . VAL A 1 83 ? -5.477 -5.173 -1.235 1.00 95.00 83 VAL A CA 1
ATOM 607 C C . VAL A 1 83 ? -5.310 -6.122 -0.043 1.00 95.00 83 VAL A C 1
ATOM 609 O O . VAL A 1 83 ? -5.290 -5.693 1.109 1.00 95.00 83 VAL A O 1
ATOM 612 N N . ASP A 1 84 ? -5.096 -7.413 -0.297 1.00 93.50 84 ASP A N 1
ATOM 613 C CA . ASP A 1 84 ? -4.876 -8.391 0.776 1.00 93.50 84 ASP A CA 1
ATOM 614 C C . ASP A 1 84 ? -3.571 -8.149 1.538 1.00 93.50 84 ASP A C 1
ATOM 616 O O . ASP A 1 84 ? -3.491 -8.391 2.745 1.00 93.50 84 ASP A O 1
ATOM 620 N N . LEU A 1 85 ? -2.547 -7.637 0.856 1.00 92.69 85 LEU A N 1
ATOM 621 C CA . LEU A 1 85 ? -1.280 -7.280 1.485 1.00 92.69 85 LEU A CA 1
ATOM 622 C C . LEU A 1 85 ? -1.409 -6.028 2.354 1.00 92.69 85 LEU A C 1
ATOM 624 O O . LEU A 1 85 ? -0.872 -6.026 3.462 1.00 92.69 85 LEU A O 1
ATOM 628 N N . LEU A 1 86 ? -2.158 -5.011 1.914 1.00 92.31 86 LEU A N 1
ATOM 629 C CA . LEU A 1 86 ? -2.506 -3.855 2.747 1.00 92.31 86 LEU A CA 1
ATOM 630 C C . LEU A 1 86 ? -3.270 -4.299 3.997 1.00 92.31 86 LEU A C 1
ATOM 632 O O . LEU A 1 86 ? -2.913 -3.907 5.108 1.00 92.31 86 LEU A O 1
ATOM 636 N N . TYR A 1 87 ? -4.248 -5.196 3.844 1.00 91.62 87 TYR A N 1
ATOM 637 C CA . TYR A 1 87 ? -4.994 -5.742 4.978 1.00 91.62 87 TYR A CA 1
ATOM 638 C C . TYR A 1 87 ? -4.074 -6.462 5.964 1.00 91.62 87 TYR A C 1
ATOM 640 O O . TYR A 1 87 ? -4.113 -6.186 7.163 1.00 91.62 87 TYR A O 1
ATOM 648 N N . ALA A 1 88 ? -3.183 -7.322 5.461 1.00 89.69 88 ALA A N 1
ATOM 649 C CA . ALA A 1 88 ? -2.204 -8.023 6.284 1.00 89.69 88 ALA A CA 1
ATOM 650 C C . ALA A 1 88 ? -1.263 -7.065 7.034 1.00 89.69 88 ALA A C 1
ATOM 652 O O . ALA A 1 88 ? -0.870 -7.362 8.160 1.00 89.69 88 ALA A O 1
ATOM 653 N N . VAL A 1 89 ? -0.895 -5.925 6.437 1.00 87.94 89 VAL A N 1
ATOM 654 C CA . VAL A 1 89 ? -0.102 -4.888 7.114 1.00 87.94 89 VAL A CA 1
ATOM 655 C C . VAL A 1 89 ? -0.914 -4.207 8.213 1.00 87.94 89 VAL A C 1
ATOM 657 O O . VAL A 1 89 ? -0.414 -4.066 9.326 1.00 87.94 89 VAL A O 1
ATOM 660 N N . ALA A 1 90 ? -2.155 -3.810 7.937 1.00 88.38 90 ALA A N 1
ATOM 661 C CA . ALA A 1 90 ? -2.975 -3.068 8.890 1.00 88.38 90 ALA A CA 1
ATOM 662 C C . ALA A 1 90 ? -3.265 -3.876 10.173 1.00 88.38 90 ALA A C 1
ATOM 664 O O . ALA A 1 90 ? -3.222 -3.340 11.285 1.00 88.38 90 ALA A O 1
ATOM 665 N N . VAL A 1 91 ? -3.475 -5.190 10.039 1.00 87.12 91 VAL A N 1
ATOM 666 C CA . VAL A 1 91 ? -3.741 -6.099 11.172 1.00 87.12 91 VAL A CA 1
ATOM 667 C C . VAL A 1 91 ? -2.481 -6.672 11.831 1.00 87.12 91 VAL A C 1
ATOM 669 O O . VAL A 1 91 ? -2.593 -7.454 12.775 1.00 87.12 91 VAL A O 1
ATOM 672 N N . ALA A 1 92 ? -1.280 -6.321 11.358 1.00 79.94 92 ALA A N 1
ATOM 673 C CA . ALA A 1 92 ? -0.033 -6.832 11.918 1.00 79.94 92 ALA A CA 1
ATOM 674 C C . ALA A 1 92 ? 0.223 -6.232 13.312 1.00 79.94 92 ALA A C 1
ATOM 676 O O . ALA A 1 92 ? 0.776 -5.144 13.443 1.00 79.94 92 ALA A O 1
ATOM 677 N N . GLY A 1 93 ? -0.193 -6.950 14.356 1.00 59.44 93 GLY A N 1
ATOM 678 C CA . GLY A 1 93 ? -0.228 -6.451 15.734 1.00 59.44 93 GLY A CA 1
ATOM 679 C C . GLY A 1 93 ? 1.113 -6.324 16.466 1.00 59.44 93 GLY A C 1
ATOM 680 O O . GLY A 1 93 ? 1.100 -5.844 17.589 1.00 59.44 93 GLY A O 1
ATOM 681 N N . ASP A 1 94 ? 2.245 -6.747 15.887 1.00 52.47 94 ASP A N 1
ATOM 682 C CA . ASP A 1 94 ? 3.514 -6.801 16.651 1.00 52.47 94 ASP A CA 1
ATOM 683 C C . ASP A 1 94 ? 4.803 -6.661 15.813 1.00 52.47 94 ASP A C 1
ATOM 685 O O . ASP A 1 94 ? 5.911 -6.614 16.336 1.00 52.47 94 ASP A O 1
ATOM 689 N N . THR A 1 95 ? 4.704 -6.620 14.479 1.00 53.28 95 THR A N 1
ATOM 690 C CA . THR A 1 95 ? 5.889 -6.742 13.602 1.00 53.28 95 THR A CA 1
ATOM 691 C C . THR A 1 95 ? 6.349 -5.434 12.971 1.00 53.28 95 THR A C 1
ATOM 693 O O . THR A 1 95 ? 7.378 -5.405 12.299 1.00 53.28 95 THR A O 1
ATOM 696 N N . THR A 1 96 ? 5.588 -4.353 13.127 1.00 57.19 96 THR A N 1
ATOM 697 C CA . THR A 1 96 ? 5.917 -3.048 12.541 1.00 57.19 96 THR A CA 1
ATOM 698 C C . THR A 1 96 ? 6.151 -2.037 13.655 1.00 57.19 96 THR A C 1
ATOM 700 O O . THR A 1 96 ? 5.179 -1.643 14.290 1.00 57.19 96 THR A O 1
ATOM 703 N N . PRO A 1 97 ? 7.393 -1.560 13.866 1.00 56.84 97 PRO A N 1
ATOM 704 C CA . PRO A 1 97 ? 7.721 -0.598 14.926 1.00 56.84 97 PRO A CA 1
ATOM 705 C C . PRO A 1 97 ? 7.151 0.817 14.691 1.00 56.84 97 PRO A C 1
ATOM 707 O O . PRO A 1 97 ? 7.558 1.765 15.352 1.00 56.84 97 PRO A O 1
ATOM 710 N N . TYR A 1 98 ? 6.236 0.977 13.731 1.00 65.50 98 TYR A N 1
ATOM 711 C CA . TYR A 1 98 ? 5.698 2.258 13.295 1.00 65.50 98 TYR A CA 1
ATOM 712 C C . TYR A 1 98 ? 4.180 2.159 13.147 1.00 65.50 98 TYR A C 1
ATOM 714 O O . TYR A 1 98 ? 3.685 1.693 12.119 1.00 65.50 98 TYR A O 1
ATOM 722 N N . ASP A 1 99 ? 3.448 2.653 14.143 1.00 71.56 99 ASP A N 1
ATOM 723 C CA . ASP A 1 99 ? 1.980 2.750 14.144 1.00 71.56 99 ASP A CA 1
ATOM 724 C C . ASP A 1 99 ? 1.435 3.380 12.856 1.00 71.56 99 ASP A C 1
ATOM 726 O O . ASP A 1 99 ? 0.455 2.906 12.280 1.00 71.56 99 ASP A O 1
ATOM 730 N N . GLY A 1 100 ? 2.138 4.392 12.334 1.00 76.94 100 GLY A N 1
ATOM 731 C CA . GLY A 1 100 ? 1.774 5.082 11.096 1.00 76.94 100 GLY A CA 1
ATOM 732 C C . GLY A 1 100 ? 1.734 4.182 9.856 1.00 76.94 100 GLY A C 1
ATOM 733 O O . GLY A 1 100 ? 1.005 4.480 8.916 1.00 76.94 100 GLY A O 1
ATOM 734 N N . VAL A 1 101 ? 2.457 3.056 9.841 1.00 83.62 101 VAL A N 1
ATOM 735 C CA . VAL A 1 101 ? 2.398 2.089 8.730 1.00 83.62 101 VAL A CA 1
ATOM 736 C C . VAL A 1 101 ? 1.052 1.372 8.708 1.00 83.62 101 VAL A C 1
ATOM 738 O O . VAL A 1 101 ? 0.477 1.170 7.640 1.00 83.62 101 VAL A O 1
ATOM 741 N N . ARG A 1 102 ? 0.544 0.990 9.882 1.00 85.56 102 ARG A N 1
ATOM 742 C CA . ARG A 1 102 ? -0.729 0.274 10.006 1.00 85.56 102 ARG A CA 1
ATOM 743 C C . ARG A 1 102 ? -1.906 1.186 9.682 1.00 85.56 102 ARG A C 1
ATOM 745 O O . ARG A 1 102 ? -2.801 0.763 8.958 1.00 85.56 102 ARG A O 1
ATOM 752 N N . VAL A 1 103 ? -1.855 2.433 10.158 1.00 81.31 103 VAL A N 1
ATOM 753 C CA . VAL A 1 103 ? -2.849 3.468 9.832 1.00 81.31 103 VAL A CA 1
ATOM 754 C C . VAL A 1 103 ? -2.852 3.755 8.334 1.00 81.31 103 VAL A C 1
ATOM 756 O O . VAL A 1 103 ? -3.894 3.622 7.709 1.00 81.31 103 VAL A O 1
ATOM 759 N N . ARG A 1 104 ? -1.685 3.999 7.716 1.00 86.75 104 ARG A N 1
ATOM 760 C CA . ARG A 1 104 ? -1.602 4.212 6.260 1.00 86.75 104 ARG A CA 1
ATOM 761 C C . ARG A 1 104 ? -2.185 3.043 5.466 1.00 86.75 104 ARG A C 1
ATOM 763 O O . ARG A 1 104 ? -2.871 3.259 4.476 1.00 86.75 104 ARG A O 1
ATOM 770 N N . ALA A 1 105 ? -1.908 1.806 5.879 1.00 89.88 105 ALA A N 1
ATOM 771 C CA . ALA A 1 105 ? -2.466 0.637 5.210 1.00 89.88 105 ALA A CA 1
ATOM 772 C C . ALA A 1 105 ? -4.001 0.583 5.319 1.00 89.88 105 ALA A C 1
ATOM 774 O O . ALA A 1 105 ? -4.663 0.210 4.353 1.00 89.88 105 ALA A O 1
ATOM 775 N N . ALA A 1 106 ? -4.567 0.979 6.463 1.00 88.81 106 ALA A N 1
ATOM 776 C CA . ALA A 1 106 ? -6.012 1.092 6.640 1.00 88.81 106 ALA A CA 1
ATOM 777 C C . ALA A 1 106 ? -6.617 2.223 5.796 1.00 88.81 106 ALA A C 1
ATOM 779 O O . ALA A 1 106 ? -7.618 1.991 5.126 1.00 88.81 106 ALA A O 1
ATOM 780 N N . ASP A 1 107 ? -5.974 3.391 5.745 1.00 85.62 107 ASP A N 1
ATOM 781 C CA . ASP A 1 107 ? -6.400 4.518 4.904 1.00 85.62 107 ASP A CA 1
ATOM 782 C C . ASP A 1 107 ? -6.364 4.160 3.411 1.00 85.62 107 ASP A C 1
ATOM 784 O O . ASP A 1 107 ? -7.257 4.519 2.644 1.00 85.62 107 ASP A O 1
ATOM 788 N N . ALA A 1 108 ? -5.348 3.408 2.981 1.00 90.31 108 ALA A N 1
ATOM 789 C CA . ALA A 1 108 ? -5.276 2.911 1.613 1.00 90.31 108 ALA A CA 1
ATOM 790 C C . ALA A 1 108 ? -6.454 1.973 1.300 1.00 90.31 108 ALA A C 1
ATOM 792 O O . ALA A 1 108 ? -7.070 2.100 0.247 1.00 90.31 108 ALA A O 1
ATOM 793 N N . LEU A 1 109 ? -6.816 1.067 2.215 1.00 91.06 109 LEU A N 1
ATOM 794 C CA . LEU A 1 109 ? -7.984 0.188 2.053 1.00 91.06 109 LEU A CA 1
ATOM 795 C C . LEU A 1 109 ? -9.304 0.964 2.019 1.00 91.06 109 LEU A C 1
ATOM 797 O O . LEU A 1 109 ? -10.182 0.619 1.226 1.00 91.06 109 LEU A O 1
ATOM 801 N N . ALA A 1 110 ? -9.414 2.016 2.829 1.00 86.94 110 ALA A N 1
ATOM 802 C CA . ALA A 1 110 ? -10.547 2.933 2.836 1.00 86.94 110 ALA A CA 1
ATOM 803 C C . ALA A 1 110 ? -10.743 3.610 1.477 1.00 86.94 110 ALA A C 1
ATOM 805 O O . ALA A 1 110 ? -11.819 3.555 0.882 1.00 86.94 110 ALA A O 1
ATOM 806 N N . GLY A 1 111 ? -9.664 4.168 0.919 1.00 88.25 111 GLY A N 1
ATOM 807 C CA . GLY A 1 111 ? -9.682 4.779 -0.411 1.00 88.25 111 GLY A CA 1
ATOM 808 C C . GLY A 1 111 ? -10.047 3.804 -1.539 1.00 88.25 111 GLY A C 1
ATOM 809 O O . GLY A 1 111 ? -10.513 4.233 -2.593 1.00 88.25 111 GLY A O 1
ATOM 810 N N . LEU A 1 112 ? -9.868 2.499 -1.317 1.00 90.44 112 LEU A N 1
ATOM 811 C CA . LEU A 1 112 ? -10.228 1.436 -2.258 1.00 90.44 112 LEU A CA 1
ATOM 812 C C . LEU A 1 112 ? -11.655 0.902 -2.064 1.00 90.44 112 LEU A C 1
ATOM 814 O O . LEU A 1 112 ? -12.099 0.081 -2.867 1.00 90.44 112 LEU A O 1
ATOM 818 N N . GLY A 1 113 ? -12.375 1.351 -1.031 1.00 87.44 113 GLY A N 1
ATOM 819 C CA . GLY A 1 113 ? -13.716 0.865 -0.705 1.00 87.44 113 GLY A CA 1
ATOM 820 C C . GLY A 1 113 ? -13.736 -0.612 -0.307 1.00 87.44 113 GLY A C 1
ATOM 821 O O . GLY A 1 113 ? -14.693 -1.328 -0.617 1.00 87.44 113 GLY A O 1
ATOM 822 N N . ASP A 1 114 ? -12.669 -1.104 0.331 1.00 90.31 114 ASP A N 1
ATOM 823 C CA . ASP A 1 114 ? -12.610 -2.491 0.778 1.00 90.31 114 ASP A CA 1
ATOM 824 C C . ASP A 1 114 ? -13.667 -2.752 1.863 1.00 90.31 114 ASP A C 1
ATOM 826 O O . ASP A 1 114 ? -13.690 -2.117 2.912 1.00 90.31 114 ASP A O 1
ATOM 830 N N . SER A 1 115 ? -14.528 -3.751 1.650 1.00 88.38 115 SER A N 1
ATOM 831 C CA . SER A 1 115 ? -15.626 -4.072 2.580 1.00 88.38 115 SER A CA 1
ATOM 832 C C . SER A 1 115 ? -15.189 -4.404 4.018 1.00 88.38 115 SER A C 1
ATOM 834 O O . SER A 1 115 ? -16.015 -4.409 4.933 1.00 88.38 115 SER A O 1
ATOM 836 N N . ARG A 1 116 ? -13.905 -4.712 4.236 1.00 91.06 116 ARG A N 1
ATOM 837 C CA . ARG A 1 116 ? -13.326 -5.022 5.549 1.00 91.06 116 ARG A CA 1
ATOM 838 C C . ARG A 1 116 ? -12.969 -3.761 6.340 1.00 91.06 116 ARG A C 1
ATOM 840 O O . ARG A 1 116 ? -12.707 -3.886 7.537 1.00 91.06 116 ARG A O 1
ATOM 847 N N . GLU A 1 117 ? -12.975 -2.585 5.710 1.00 88.81 117 GLU A N 1
ATOM 848 C CA . GLU A 1 117 ? -12.568 -1.296 6.281 1.00 88.81 117 GLU A CA 1
ATOM 849 C C . GLU A 1 117 ? -13.237 -1.015 7.632 1.00 88.81 117 GLU A C 1
ATOM 851 O O . GLU A 1 117 ? -12.551 -0.791 8.624 1.00 88.81 117 GLU A O 1
ATOM 856 N N . VAL A 1 118 ? -14.565 -1.127 7.711 1.00 90.56 118 VAL A N 1
ATOM 857 C CA . VAL A 1 118 ? -15.337 -0.845 8.935 1.00 90.56 118 VAL A CA 1
ATOM 858 C C . VAL A 1 118 ? -14.832 -1.659 10.134 1.00 90.56 118 VAL A C 1
ATOM 860 O O . VAL A 1 118 ? -14.626 -1.135 11.230 1.00 90.56 118 VAL A O 1
ATOM 863 N N . ASN A 1 119 ? -14.606 -2.961 9.944 1.00 92.19 119 ASN A N 1
ATOM 864 C CA . ASN A 1 119 ? -14.134 -3.828 11.026 1.00 92.19 119 ASN A CA 1
ATOM 865 C C . ASN A 1 119 ? -12.650 -3.617 11.329 1.00 92.19 119 ASN A C 1
ATOM 867 O O . ASN A 1 119 ? -12.238 -3.773 12.480 1.00 92.19 119 ASN A O 1
ATOM 871 N N . LEU A 1 120 ? -11.859 -3.250 10.321 1.00 91.31 120 LEU A N 1
ATOM 872 C CA . LEU A 1 120 ? -10.455 -2.914 10.489 1.00 91.31 120 LEU A CA 1
ATOM 873 C C . LEU A 1 120 ? -10.285 -1.633 11.314 1.00 91.31 120 LEU A C 1
ATOM 875 O O . LEU A 1 120 ? -9.574 -1.657 12.314 1.00 91.31 120 LEU A O 1
ATOM 879 N N . LEU A 1 121 ? -10.975 -0.549 10.955 1.00 90.50 121 LEU A N 1
ATOM 880 C CA . LEU A 1 121 ? -10.938 0.715 11.693 1.00 90.50 121 LEU A CA 1
ATOM 881 C C . LEU A 1 121 ? -11.430 0.535 13.131 1.00 90.50 121 LEU A C 1
ATOM 883 O O . LEU A 1 121 ? -10.800 1.031 14.064 1.00 90.50 121 LEU A O 1
ATOM 887 N N . TYR A 1 122 ? -12.481 -0.268 13.339 1.00 92.19 122 TYR A N 1
ATOM 888 C CA . TYR A 1 122 ? -12.924 -0.635 14.685 1.00 92.19 122 TYR A CA 1
ATOM 889 C C . TYR A 1 122 ? -11.835 -1.364 15.482 1.00 92.19 122 TYR A C 1
ATOM 891 O O . TYR A 1 122 ? -11.651 -1.075 16.663 1.00 92.19 122 TYR A O 1
ATOM 899 N N . ALA A 1 123 ? -11.103 -2.292 14.858 1.00 91.31 123 ALA A N 1
ATOM 900 C CA . ALA A 1 123 ? -9.995 -2.993 15.502 1.00 91.31 123 ALA A CA 1
ATOM 901 C C . ALA A 1 123 ? -8.814 -2.060 15.818 1.00 91.31 123 ALA A C 1
ATOM 903 O O . ALA A 1 123 ? -8.226 -2.187 16.888 1.00 91.31 123 ALA A O 1
ATOM 904 N N . LEU A 1 124 ? -8.498 -1.107 14.938 1.00 89.56 124 LEU A N 1
ATOM 905 C CA . LEU A 1 124 ? -7.426 -0.130 15.151 1.00 89.56 124 LEU A CA 1
ATOM 906 C C . LEU A 1 124 ? -7.779 0.877 16.254 1.00 89.56 124 LEU A C 1
ATOM 908 O O . LEU A 1 124 ? -6.943 1.156 17.107 1.00 89.56 124 LEU A O 1
ATOM 912 N N . ALA A 1 125 ? -9.027 1.346 16.327 1.00 91.06 125 ALA A N 1
ATOM 913 C CA . ALA A 1 125 ? -9.477 2.273 17.371 1.00 91.06 125 ALA A CA 1
ATOM 914 C C . ALA A 1 125 ? -9.329 1.706 18.801 1.00 91.06 125 ALA A C 1
ATOM 916 O O . ALA A 1 125 ? -9.134 2.454 19.760 1.00 91.06 125 ALA A O 1
ATOM 917 N N . ARG A 1 126 ? -9.374 0.376 18.957 1.00 91.56 126 ARG A N 1
ATOM 918 C CA . ARG A 1 126 ? -9.181 -0.330 20.241 1.00 91.56 126 ARG A CA 1
ATOM 919 C C . ARG A 1 126 ? -7.767 -0.868 20.456 1.00 91.56 126 ARG A C 1
ATOM 921 O O . ARG A 1 126 ? -7.531 -1.545 21.458 1.00 91.56 126 ARG A O 1
ATOM 928 N N . ASP A 1 127 ? -6.860 -0.670 19.508 1.00 88.31 127 ASP A N 1
ATOM 929 C CA . ASP A 1 127 ? -5.548 -1.296 19.562 1.00 88.31 127 ASP A CA 1
ATOM 930 C C . ASP A 1 127 ? -4.607 -0.507 20.471 1.00 88.31 127 ASP A C 1
ATOM 932 O O . ASP A 1 127 ? -4.061 0.528 20.096 1.00 88.31 127 ASP A O 1
ATOM 936 N N . THR A 1 128 ? -4.402 -1.013 21.685 1.00 87.00 128 THR A N 1
ATOM 937 C CA . THR A 1 128 ? -3.552 -0.378 22.695 1.00 87.00 128 THR A CA 1
ATOM 938 C C . THR A 1 128 ? -2.072 -0.343 22.324 1.00 87.00 128 THR A C 1
ATOM 940 O O . THR A 1 128 ? -1.325 0.371 22.988 1.00 87.00 128 THR A O 1
ATOM 943 N N . ALA A 1 129 ? -1.640 -1.100 21.309 1.00 84.00 129 ALA A N 1
ATOM 944 C CA . ALA A 1 129 ? -0.285 -0.999 20.779 1.00 84.00 129 ALA A CA 1
ATOM 945 C C . ALA A 1 129 ? -0.090 0.273 19.938 1.00 84.00 129 ALA A C 1
ATOM 947 O O . ALA A 1 129 ? 1.037 0.738 19.821 1.00 84.00 129 ALA A O 1
ATOM 948 N N . LEU A 1 130 ? -1.170 0.850 19.393 1.00 82.50 130 LEU A N 1
ATOM 949 C CA . LEU A 1 130 ? -1.120 2.105 18.647 1.00 82.50 130 LEU A CA 1
ATOM 950 C C . LEU A 1 130 ? -1.104 3.319 19.578 1.00 82.50 130 LEU A C 1
ATOM 952 O O . LEU A 1 130 ? -1.725 3.319 20.648 1.00 82.50 130 LEU A O 1
ATOM 956 N N . SER A 1 131 ? -0.477 4.401 19.121 1.00 86.31 131 SER A N 1
ATOM 957 C CA . SER A 1 131 ? -0.558 5.720 19.746 1.00 86.31 131 SER A CA 1
ATOM 958 C C . SER A 1 131 ? -2.006 6.204 19.918 1.00 86.31 131 SER A C 1
ATOM 960 O O . SER A 1 131 ? -2.920 5.796 19.199 1.00 86.31 131 SER A O 1
ATOM 962 N N . GLY A 1 132 ? -2.224 7.101 20.887 1.00 88.19 132 GLY A N 1
ATOM 963 C CA . GLY A 1 132 ? -3.537 7.721 21.100 1.00 88.19 132 GLY A CA 1
ATOM 964 C C . GLY A 1 132 ? -4.072 8.387 19.834 1.00 88.19 132 GLY A C 1
ATOM 965 O O . GLY A 1 132 ? -5.211 8.130 19.459 1.00 88.19 132 GLY A O 1
ATOM 966 N N . ASP A 1 133 ? -3.215 9.138 19.141 1.00 86.81 133 ASP A N 1
ATOM 967 C CA . ASP A 1 133 ? -3.557 9.825 17.894 1.00 86.81 133 ASP A CA 1
ATOM 968 C C . ASP A 1 133 ? -3.977 8.837 16.800 1.00 86.81 133 ASP A C 1
ATOM 970 O O . ASP A 1 133 ? -5.012 9.022 16.171 1.00 86.81 133 ASP A O 1
ATOM 974 N N . ALA A 1 134 ? -3.236 7.737 16.620 1.00 85.38 134 ALA A N 1
ATOM 975 C CA . ALA A 1 134 ? -3.571 6.710 15.633 1.00 85.38 134 ALA A CA 1
ATOM 976 C C . ALA A 1 134 ? -4.926 6.040 15.924 1.00 85.38 134 ALA A C 1
ATOM 978 O O . ALA A 1 134 ? -5.705 5.785 15.003 1.00 85.38 134 ALA A O 1
ATOM 979 N N . ARG A 1 135 ? -5.237 5.784 17.202 1.00 90.19 135 ARG A N 1
ATOM 980 C CA . ARG A 1 135 ? -6.550 5.254 17.602 1.00 90.19 135 ARG A CA 1
ATOM 981 C C . ARG A 1 135 ? -7.676 6.260 17.365 1.00 90.19 135 ARG A C 1
ATOM 983 O O . ARG A 1 135 ? -8.746 5.857 16.915 1.00 90.19 135 ARG A O 1
ATOM 990 N N . VAL A 1 136 ? -7.440 7.544 17.647 1.00 91.06 136 VAL A N 1
ATOM 991 C CA . VAL A 1 136 ? -8.408 8.625 17.396 1.00 91.06 136 VAL A CA 1
ATOM 992 C C . VAL A 1 136 ? -8.677 8.760 15.902 1.00 91.06 136 VAL A C 1
ATOM 994 O O . VAL A 1 136 ? -9.837 8.727 15.511 1.00 91.06 136 VAL A O 1
ATOM 997 N N . SER A 1 137 ? -7.643 8.789 15.057 1.00 88.00 137 SER A N 1
ATOM 998 C CA . SER A 1 137 ? -7.822 8.835 13.600 1.00 88.00 137 SER A CA 1
ATOM 999 C C . SER A 1 137 ? -8.628 7.641 13.078 1.00 88.00 137 SER A C 1
ATOM 1001 O O . SER A 1 137 ? -9.523 7.817 12.256 1.00 88.00 137 SER A O 1
ATOM 1003 N N . ALA A 1 138 ? -8.386 6.432 13.597 1.00 88.81 138 ALA A N 1
ATOM 1004 C CA . ALA A 1 138 ? -9.185 5.261 13.233 1.00 88.81 138 ALA A CA 1
ATOM 1005 C C . ALA A 1 138 ? -10.658 5.386 13.674 1.00 88.81 138 ALA A C 1
ATOM 1007 O O . ALA A 1 138 ? -11.562 4.990 12.936 1.00 88.81 138 ALA A O 1
ATOM 1008 N N . ALA A 1 139 ? -10.916 5.949 14.858 1.00 92.62 139 ALA A N 1
ATOM 1009 C CA . ALA A 1 139 ? -12.267 6.209 15.349 1.00 92.62 139 ALA A CA 1
ATOM 1010 C C . ALA A 1 139 ? -12.997 7.294 14.540 1.00 92.62 139 ALA A C 1
ATOM 1012 O O . ALA A 1 139 ? -14.179 7.130 14.233 1.00 92.62 139 ALA A O 1
ATOM 1013 N N . GLU A 1 140 ? -12.302 8.369 14.163 1.00 91.25 140 GLU A N 1
ATOM 1014 C CA . GLU A 1 140 ? -12.821 9.432 13.297 1.00 91.25 140 GLU A CA 1
ATOM 1015 C C . GLU A 1 140 ? -13.176 8.895 11.912 1.00 91.25 140 GLU A C 1
ATOM 1017 O O . GLU A 1 140 ? -14.280 9.144 11.430 1.00 91.25 140 GLU A O 1
ATOM 1022 N N . ALA A 1 141 ? -12.290 8.102 11.303 1.00 88.44 141 ALA A N 1
ATOM 1023 C CA . ALA A 1 141 ? -12.561 7.448 10.028 1.00 88.44 141 ALA A CA 1
ATOM 1024 C C . ALA A 1 141 ? -13.791 6.529 10.132 1.00 88.44 141 ALA A C 1
ATOM 1026 O O . ALA A 1 141 ? -14.708 6.628 9.318 1.00 88.44 141 ALA A O 1
ATOM 1027 N N . LEU A 1 142 ? -13.881 5.711 11.189 1.00 91.62 142 LEU A N 1
ATOM 1028 C CA . LEU A 1 142 ? -15.028 4.832 11.432 1.00 91.62 142 LEU A CA 1
ATOM 1029 C C . LEU A 1 142 ? -16.343 5.616 11.596 1.00 91.62 142 LEU A C 1
ATOM 1031 O O . LEU A 1 142 ? -17.372 5.225 11.044 1.00 91.62 142 LEU A O 1
ATOM 1035 N N . ALA A 1 143 ? -16.311 6.741 12.314 1.00 91.44 143 ALA A N 1
ATOM 1036 C CA . ALA A 1 143 ? -17.459 7.634 12.450 1.00 91.44 143 ALA A CA 1
ATOM 1037 C C . ALA A 1 143 ? -17.827 8.301 11.113 1.00 91.44 143 ALA A C 1
ATOM 1039 O O . ALA A 1 143 ? -19.011 8.442 10.804 1.00 91.44 143 ALA A O 1
ATOM 1040 N N . GLY A 1 144 ? -16.830 8.662 10.299 1.00 89.19 144 GLY A N 1
ATOM 1041 C CA . GLY A 1 144 ? -17.004 9.203 8.949 1.00 89.19 144 GLY A CA 1
ATOM 1042 C C . GLY A 1 144 ? -17.700 8.234 7.989 1.00 89.19 144 GLY A C 1
ATOM 1043 O O . GLY A 1 144 ? -18.461 8.673 7.129 1.00 89.19 144 GLY A O 1
ATOM 1044 N N . LEU A 1 145 ? -17.534 6.923 8.195 1.00 86.81 145 LEU A N 1
ATOM 1045 C CA . LEU A 1 145 ? -18.290 5.874 7.496 1.00 86.81 145 LEU A CA 1
ATOM 1046 C C . LEU A 1 145 ? -19.737 5.712 8.002 1.00 86.81 145 LEU A C 1
ATOM 1048 O O . LEU A 1 145 ? -20.475 4.859 7.508 1.00 86.81 145 LEU A O 1
ATOM 1052 N N . GLY A 1 146 ? -20.158 6.501 8.995 1.00 89.75 146 GLY A N 1
ATOM 1053 C CA . GLY A 1 146 ? -21.480 6.414 9.615 1.00 89.75 146 GLY A CA 1
ATOM 1054 C C . GLY A 1 146 ? -21.617 5.293 10.648 1.00 89.75 146 GLY A C 1
ATOM 1055 O O . GLY A 1 146 ? -22.731 4.999 11.084 1.00 89.75 146 GLY A O 1
ATOM 1056 N N . ASP A 1 147 ? -20.516 4.661 11.064 1.00 92.94 147 ASP A N 1
ATOM 1057 C CA . ASP A 1 147 ? -20.550 3.639 12.104 1.00 92.94 147 ASP A CA 1
ATOM 1058 C C . ASP A 1 147 ? -20.502 4.286 13.497 1.00 92.94 147 ASP A C 1
ATOM 1060 O O . ASP A 1 147 ? -19.509 4.890 13.913 1.00 92.94 147 ASP A O 1
ATOM 1064 N N . ALA A 1 148 ? -21.592 4.128 14.251 1.00 93.00 148 ALA A N 1
ATOM 1065 C CA . ALA A 1 148 ? -21.758 4.726 15.575 1.00 93.00 148 ALA A CA 1
ATOM 1066 C C . ALA A 1 148 ? -20.681 4.296 16.588 1.00 93.00 148 ALA A C 1
ATOM 1068 O O . ALA A 1 148 ? -20.440 5.005 17.566 1.00 93.00 148 ALA A O 1
ATOM 1069 N N . ARG A 1 149 ? -20.003 3.160 16.367 1.00 94.19 149 ARG A N 1
ATOM 1070 C CA . ARG A 1 149 ? -18.905 2.716 17.235 1.00 94.19 149 ARG A CA 1
ATOM 1071 C C . ARG A 1 149 ? -17.731 3.688 17.198 1.00 94.19 149 ARG A C 1
ATOM 1073 O O . ARG A 1 149 ? -17.061 3.808 18.215 1.00 94.19 149 ARG A O 1
ATOM 1080 N N . GLY A 1 150 ? -17.500 4.378 16.077 1.00 89.44 150 GLY A N 1
ATOM 1081 C CA . GLY A 1 150 ? -16.451 5.394 15.961 1.00 89.44 150 GLY A CA 1
ATOM 1082 C C . GLY A 1 150 ? -16.686 6.564 16.913 1.00 89.44 150 GLY A C 1
ATOM 1083 O O . GLY A 1 150 ? -15.809 6.907 17.699 1.00 89.44 150 GLY A O 1
ATOM 1084 N N . ALA A 1 151 ? -17.910 7.101 16.933 1.00 90.44 151 ALA A N 1
ATOM 1085 C CA . ALA A 1 151 ? -18.281 8.212 17.811 1.00 90.44 151 ALA A CA 1
ATOM 1086 C C . ALA A 1 151 ? -18.098 7.880 19.303 1.00 90.44 151 ALA A C 1
ATOM 1088 O O . ALA A 1 151 ? -17.659 8.735 20.065 1.00 90.44 151 ALA A O 1
ATOM 1089 N N . ASN A 1 152 ? -18.349 6.630 19.709 1.00 92.19 152 ASN A N 1
ATOM 1090 C CA . ASN A 1 152 ? -18.186 6.187 21.099 1.00 92.19 152 ASN A CA 1
ATOM 1091 C C . ASN A 1 152 ? -16.735 6.251 21.609 1.00 92.19 152 ASN A C 1
ATOM 1093 O O . ASN A 1 152 ? -16.524 6.227 22.817 1.00 92.19 152 ASN A O 1
ATOM 1097 N N . PHE A 1 153 ? -15.737 6.283 20.721 1.00 89.00 153 PHE A N 1
ATOM 1098 C CA . PHE A 1 153 ? -14.332 6.442 21.108 1.00 89.00 153 PHE A CA 1
ATOM 1099 C C . PHE A 1 153 ? -13.909 7.913 21.251 1.00 89.00 153 PHE A C 1
ATOM 1101 O O . PHE A 1 153 ? -12.823 8.175 21.764 1.00 89.00 153 PHE A O 1
ATOM 1108 N N . LEU A 1 154 ? -14.732 8.860 20.784 1.00 86.94 154 LEU A N 1
ATOM 1109 C CA . LEU A 1 154 ? -14.409 10.291 20.703 1.00 86.94 154 LEU A CA 1
ATOM 1110 C C . LEU A 1 154 ? -15.096 11.141 21.789 1.00 86.94 154 LEU A C 1
ATOM 1112 O O . LEU A 1 154 ? -14.879 12.351 21.842 1.00 86.94 154 LEU A O 1
ATOM 1116 N N . THR A 1 155 ? -15.929 10.525 22.631 1.00 80.38 155 THR A N 1
ATOM 1117 C CA . THR A 1 155 ? -16.706 11.160 23.712 1.00 80.38 155 THR A CA 1
ATOM 1118 C C . THR A 1 155 ? -16.260 10.670 25.077 1.00 80.38 155 THR A C 1
ATOM 1120 O O . THR A 1 155 ? -16.146 11.510 25.994 1.00 80.38 155 THR A O 1
#

Organism: NCBI:txid3238630